Protein AF-A0A1V4DDP6-F1 (afdb_monomer_lite)

Radius of gyration: 12.61 Å; chains: 1; bounding box: 33×24×33 Å

Structure (mmCIF, N/CA/C/O backbone):
data_AF-A0A1V4DDP6-F1
#
_entry.id   AF-A0A1V4DDP6-F1
#
loop_
_atom_site.group_PDB
_atom_site.id
_atom_site.type_symbol
_atom_site.label_atom_id
_atom_site.label_alt_id
_atom_site.label_comp_id
_atom_site.label_asym_id
_atom_site.label_entity_id
_atom_site.label_seq_id
_atom_site.pdbx_PDB_ins_code
_atom_site.Cartn_x
_atom_site.Cartn_y
_atom_site.Cartn_z
_atom_site.occupancy
_atom_site.B_iso_or_equiv
_atom_site.auth_seq_id
_atom_site.auth_comp_id
_atom_site.auth_asym_id
_atom_site.auth_atom_id
_atom_site.pdbx_PDB_model_num
ATOM 1 N N . MET A 1 1 ? -19.163 3.289 13.552 1.00 62.38 1 MET A N 1
ATOM 2 C CA . MET A 1 1 ? -19.321 2.936 12.125 1.00 62.38 1 MET A CA 1
ATOM 3 C C . MET A 1 1 ? -17.956 2.548 11.596 1.00 62.38 1 MET A C 1
ATOM 5 O O . MET A 1 1 ? -17.038 3.357 11.689 1.00 62.38 1 MET A O 1
ATOM 9 N N . TYR A 1 2 ? -17.824 1.312 11.126 1.00 73.00 2 TYR A N 1
ATOM 10 C CA . TYR A 1 2 ? -16.595 0.787 10.546 1.00 73.00 2 TYR A CA 1
ATOM 11 C C . TYR A 1 2 ? -16.360 1.442 9.183 1.00 73.00 2 TYR A C 1
ATOM 13 O O . TYR A 1 2 ? -17.208 1.348 8.299 1.00 73.00 2 TYR A O 1
ATOM 21 N N . ARG A 1 3 ? -15.266 2.192 9.046 1.00 88.12 3 ARG A N 1
ATOM 22 C CA . ARG A 1 3 ? -15.012 3.045 7.867 1.00 88.12 3 ARG A CA 1
ATOM 23 C C . ARG A 1 3 ? -13.603 2.911 7.310 1.00 88.12 3 ARG A C 1
ATOM 25 O O . ARG A 1 3 ? -13.300 3.563 6.311 1.00 88.12 3 ARG A O 1
ATOM 32 N N . TYR A 1 4 ? -12.748 2.152 7.991 1.00 94.38 4 TYR A N 1
ATOM 33 C CA . TYR A 1 4 ? -11.360 1.984 7.606 1.00 94.38 4 TYR A CA 1
ATOM 34 C C . TYR A 1 4 ? -11.166 0.685 6.829 1.00 94.38 4 TYR A C 1
ATOM 36 O O . TYR A 1 4 ? -11.961 -0.248 6.925 1.00 94.38 4 TYR A O 1
ATOM 44 N N . TYR A 1 5 ? -10.109 0.666 6.034 1.00 95.06 5 TYR A N 1
ATOM 45 C CA . TYR A 1 5 ? -9.685 -0.458 5.220 1.00 95.06 5 TYR A CA 1
ATOM 46 C C . TYR A 1 5 ? -8.161 -0.474 5.120 1.00 95.06 5 TYR A C 1
ATOM 48 O O . TYR A 1 5 ? -7.511 0.572 5.233 1.00 95.06 5 TYR A O 1
ATOM 56 N N . VAL A 1 6 ? -7.605 -1.653 4.867 1.00 95.88 6 VAL A N 1
ATOM 57 C CA . VAL A 1 6 ? -6.204 -1.860 4.489 1.00 95.88 6 VAL A CA 1
ATOM 58 C C . VAL A 1 6 ? -6.159 -2.199 3.005 1.00 95.88 6 VAL A C 1
ATOM 60 O O . VAL A 1 6 ? -6.999 -2.943 2.495 1.00 95.88 6 VAL A O 1
ATOM 63 N N . TYR A 1 7 ? -5.202 -1.621 2.294 1.00 95.19 7 TYR A N 1
ATOM 64 C CA . TYR A 1 7 ? -5.060 -1.753 0.853 1.00 95.19 7 TYR A CA 1
ATOM 65 C C . TYR A 1 7 ? -3.592 -1.850 0.442 1.00 95.19 7 TYR A C 1
ATOM 67 O O . TYR A 1 7 ? -2.694 -1.442 1.179 1.00 95.19 7 TYR A O 1
ATOM 75 N N . GLY A 1 8 ? -3.362 -2.341 -0.771 1.00 95.06 8 GLY A N 1
ATOM 76 C CA . GLY A 1 8 ? -2.062 -2.328 -1.427 1.00 95.06 8 GLY A CA 1
ATOM 77 C C . GLY A 1 8 ? -2.097 -1.604 -2.764 1.00 95.06 8 GLY A C 1
ATOM 78 O O . GLY A 1 8 ? -3.129 -1.571 -3.441 1.00 95.06 8 GLY A O 1
ATOM 79 N N . HIS A 1 9 ? -0.955 -1.047 -3.153 1.00 94.88 9 HIS A N 1
ATOM 80 C CA . HIS A 1 9 ? -0.702 -0.587 -4.513 1.00 94.88 9 HIS A CA 1
ATOM 81 C C . HIS A 1 9 ? 0.229 -1.562 -5.228 1.00 94.88 9 HIS A C 1
ATOM 83 O O . HIS A 1 9 ? 1.279 -1.954 -4.711 1.00 94.88 9 HIS A O 1
ATOM 89 N N . TYR A 1 10 ? -0.182 -1.926 -6.435 1.00 95.69 10 TYR A N 1
ATOM 90 C CA . TYR A 1 10 ? 0.485 -2.872 -7.309 1.00 95.69 10 TYR A CA 1
ATOM 91 C C . TYR A 1 10 ? 0.894 -2.170 -8.594 1.00 95.69 10 TYR A C 1
ATOM 93 O O . TYR A 1 10 ? 0.168 -1.314 -9.090 1.00 95.69 10 TYR A O 1
ATOM 101 N N . THR A 1 11 ? 2.041 -2.523 -9.150 1.00 95.81 11 THR A N 1
ATOM 102 C CA . THR A 1 11 ? 2.370 -2.163 -10.531 1.00 95.81 11 THR A CA 1
ATOM 103 C C . THR A 1 11 ? 1.440 -2.894 -11.500 1.00 95.81 11 THR A C 1
ATOM 105 O O . THR A 1 11 ? 0.774 -3.862 -11.125 1.00 95.81 11 THR A O 1
ATOM 108 N N . ASP A 1 12 ? 1.408 -2.470 -12.762 1.00 95.25 12 ASP A N 1
ATOM 109 C CA . ASP A 1 12 ? 0.538 -3.079 -13.782 1.00 95.25 12 ASP A CA 1
ATOM 110 C C . ASP A 1 12 ? 0.883 -4.555 -14.044 1.00 95.25 12 ASP A C 1
ATOM 112 O O . ASP A 1 12 ? 0.020 -5.346 -14.415 1.00 95.25 12 ASP A O 1
ATOM 116 N N . ASP A 1 13 ? 2.135 -4.949 -13.790 1.00 94.44 13 ASP A N 1
ATOM 117 C CA . ASP A 1 13 ? 2.591 -6.345 -13.838 1.00 94.44 13 ASP A CA 1
ATOM 118 C C . ASP A 1 13 ? 2.256 -7.161 -12.572 1.00 94.44 13 ASP A C 1
ATOM 120 O O . ASP A 1 13 ? 2.609 -8.335 -12.478 1.00 94.44 13 ASP A O 1
ATOM 124 N N . GLY A 1 14 ? 1.557 -6.565 -11.602 1.00 94.94 14 GLY A N 1
ATOM 125 C CA . GLY A 1 14 ? 1.088 -7.240 -10.395 1.00 94.94 14 GLY A CA 1
ATOM 126 C C . GLY A 1 14 ? 2.086 -7.269 -9.236 1.00 94.94 14 GLY A C 1
ATOM 127 O O . GLY A 1 14 ? 1.829 -7.964 -8.253 1.00 94.94 14 GLY A O 1
ATOM 128 N N . THR A 1 15 ? 3.190 -6.518 -9.295 1.00 95.38 15 THR A N 1
ATOM 129 C CA . THR A 1 15 ? 4.145 -6.424 -8.176 1.00 95.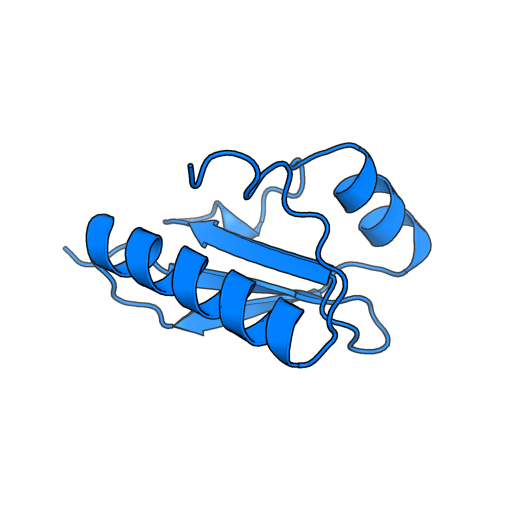38 15 THR A CA 1
ATOM 130 C C . THR A 1 15 ? 3.608 -5.505 -7.076 1.00 95.38 15 THR A C 1
ATOM 132 O O . THR A 1 15 ? 3.395 -4.317 -7.311 1.00 95.38 15 THR A O 1
ATOM 135 N N . LEU A 1 16 ? 3.425 -6.026 -5.858 1.00 96.31 16 LEU A N 1
ATOM 136 C CA . LEU A 1 16 ? 3.096 -5.210 -4.681 1.00 96.31 16 LEU A CA 1
ATOM 137 C C . LEU A 1 16 ? 4.286 -4.315 -4.316 1.00 96.31 16 LEU A C 1
ATOM 139 O O . LEU A 1 16 ? 5.400 -4.811 -4.163 1.00 96.31 16 LEU A O 1
ATOM 143 N N . PHE A 1 17 ? 4.047 -3.014 -4.154 1.00 95.12 17 PHE A N 1
ATOM 144 C CA . PHE A 1 17 ? 5.110 -2.063 -3.805 1.00 95.12 17 PHE A CA 1
ATOM 145 C C . PHE A 1 17 ? 4.732 -1.066 -2.708 1.00 95.12 17 PHE A C 1
ATOM 147 O O . PHE A 1 17 ? 5.572 -0.272 -2.302 1.00 95.12 17 PHE A O 1
ATOM 154 N N . TYR A 1 18 ? 3.496 -1.073 -2.214 1.00 95.00 18 TYR A N 1
ATOM 155 C CA . TYR A 1 18 ? 3.080 -0.224 -1.099 1.00 95.00 18 TYR A CA 1
ATOM 156 C C . TYR A 1 18 ? 1.864 -0.824 -0.408 1.00 95.00 18 TYR A C 1
ATOM 158 O O . TYR A 1 18 ? 0.973 -1.349 -1.077 1.00 95.00 18 TYR A O 1
ATOM 166 N N . ILE A 1 19 ? 1.812 -0.700 0.913 1.00 95.12 19 ILE A N 1
ATOM 167 C CA . ILE A 1 19 ? 0.666 -1.081 1.740 1.00 95.12 19 ILE A CA 1
ATOM 168 C C . ILE A 1 19 ? 0.243 0.144 2.540 1.00 95.12 19 ILE A C 1
ATOM 170 O O . ILE A 1 19 ? 1.086 0.906 3.007 1.00 95.12 19 ILE A O 1
ATOM 174 N N . GLY A 1 20 ? -1.055 0.362 2.691 1.00 92.44 20 GLY A N 1
ATOM 175 C CA . GLY A 1 20 ? -1.554 1.476 3.478 1.00 92.44 20 GLY A CA 1
ATOM 176 C C . GLY A 1 20 ? -2.905 1.199 4.114 1.00 92.44 20 GLY A C 1
ATOM 177 O O . GLY A 1 20 ? -3.662 0.341 3.661 1.00 92.44 20 GLY A O 1
ATOM 178 N N . LYS A 1 21 ? -3.249 1.996 5.123 1.00 92.19 21 LYS A N 1
ATOM 179 C CA . LYS A 1 21 ? -4.616 2.110 5.638 1.00 92.19 21 LYS A CA 1
ATOM 180 C C . LYS A 1 21 ? -5.310 3.378 5.173 1.00 92.19 21 LYS A C 1
ATOM 182 O O . LYS A 1 21 ? -4.701 4.435 4.964 1.00 92.19 21 LYS A O 1
ATOM 187 N N . GLY A 1 22 ? -6.625 3.309 5.034 1.00 90.44 22 GLY A N 1
ATOM 188 C CA . GLY A 1 22 ? -7.430 4.454 4.642 1.00 90.44 22 GLY A CA 1
ATOM 189 C C . GLY A 1 22 ? -8.871 4.364 5.093 1.00 90.44 22 GLY A C 1
ATOM 190 O O . GLY A 1 22 ? -9.295 3.377 5.671 1.00 90.44 22 GLY A O 1
ATOM 191 N N . SER A 1 23 ? -9.600 5.446 4.859 1.00 89.00 23 SER A N 1
ATOM 192 C CA . SER A 1 23 ? -11.049 5.531 5.001 1.00 89.00 23 SER A CA 1
ATOM 193 C C . SER A 1 23 ? -11.590 6.440 3.897 1.00 89.00 23 SER A C 1
ATOM 195 O O . SER A 1 23 ? -10.848 7.254 3.330 1.00 89.00 23 SER A O 1
ATOM 197 N N . GLY A 1 24 ? -12.862 6.269 3.528 1.00 82.88 24 GLY A N 1
ATOM 198 C CA . GLY A 1 24 ? -13.470 7.009 2.416 1.00 82.88 24 GLY A CA 1
ATOM 199 C C . GLY A 1 24 ? -12.665 6.875 1.113 1.00 82.88 24 GLY A C 1
ATOM 200 O O . GLY A 1 24 ? -12.252 5.780 0.746 1.00 82.88 24 GLY A O 1
ATOM 201 N N . GLY A 1 25 ? -12.393 7.993 0.434 1.00 73.62 25 GLY A N 1
ATOM 202 C CA . GLY A 1 25 ? -11.675 8.029 -0.850 1.00 73.62 25 GLY A CA 1
ATOM 203 C C . GLY A 1 25 ? -10.143 8.059 -0.772 1.00 73.62 25 GLY A C 1
ATOM 204 O O . GLY A 1 25 ? -9.510 8.350 -1.785 1.00 73.62 25 GLY A O 1
ATOM 205 N N . ARG A 1 26 ? -9.521 7.805 0.392 1.00 71.12 26 ARG A N 1
ATOM 206 C CA . ARG A 1 26 ? -8.053 7.908 0.556 1.00 71.12 26 ARG A CA 1
ATOM 207 C C . ARG A 1 26 ? -7.267 6.996 -0.398 1.00 71.12 26 ARG A C 1
ATOM 209 O O . ARG A 1 26 ? -6.175 7.377 -0.816 1.00 71.12 26 ARG A O 1
ATOM 216 N N . LEU A 1 27 ? -7.845 5.858 -0.784 1.00 71.69 27 LEU A N 1
ATOM 217 C CA . LEU A 1 27 ? -7.331 4.949 -1.815 1.00 71.69 27 LEU A CA 1
ATOM 218 C C . LEU A 1 27 ? -7.043 5.645 -3.157 1.00 71.69 27 LEU A C 1
ATOM 220 O O . LEU A 1 27 ? -6.110 5.263 -3.848 1.00 71.69 27 LEU A O 1
ATOM 224 N N . ASN A 1 28 ? -7.825 6.670 -3.509 1.00 66.00 28 ASN A N 1
ATOM 225 C CA . ASN A 1 28 ? -7.751 7.351 -4.807 1.00 66.00 28 ASN A CA 1
ATOM 226 C C . ASN A 1 28 ? -6.772 8.533 -4.814 1.00 66.00 28 ASN A C 1
ATOM 228 O O . ASN A 1 28 ? -6.539 9.142 -5.856 1.00 66.00 28 ASN A O 1
ATOM 232 N N . ASN A 1 29 ? -6.234 8.908 -3.652 1.00 69.50 29 ASN A N 1
ATOM 233 C CA . ASN A 1 29 ? -5.202 9.929 -3.570 1.00 69.50 29 ASN A CA 1
ATOM 234 C C . ASN A 1 29 ? -3.848 9.225 -3.648 1.00 69.50 29 ASN A C 1
ATOM 236 O O . ASN A 1 29 ? -3.551 8.436 -2.759 1.00 69.50 29 ASN A O 1
ATOM 240 N N . ASN A 1 30 ? -3.038 9.501 -4.671 1.00 63.12 30 ASN A N 1
ATOM 241 C CA . ASN A 1 30 ? -1.781 8.783 -4.919 1.00 63.12 30 ASN A CA 1
ATOM 242 C C . ASN A 1 30 ? -0.539 9.455 -4.334 1.00 63.12 30 ASN A C 1
ATOM 244 O O . ASN A 1 30 ? 0.528 8.865 -4.398 1.00 63.12 30 ASN A O 1
ATOM 248 N N . ASN A 1 31 ? -0.655 10.637 -3.724 1.00 67.12 31 ASN A N 1
ATOM 249 C CA . ASN A 1 31 ? 0.513 11.293 -3.145 1.00 67.12 31 ASN A CA 1
ATOM 250 C C . ASN A 1 31 ? 0.897 10.592 -1.830 1.00 67.12 31 ASN A C 1
ATOM 252 O O . ASN A 1 31 ? 0.123 10.590 -0.861 1.00 67.12 31 ASN A O 1
ATOM 256 N N . ARG A 1 32 ? 2.047 9.913 -1.823 1.00 76.38 32 ARG A N 1
ATOM 257 C CA . ARG A 1 32 ? 2.571 9.191 -0.653 1.00 76.38 32 ARG A CA 1
ATOM 258 C C . ARG A 1 32 ? 3.972 9.665 -0.334 1.00 76.38 32 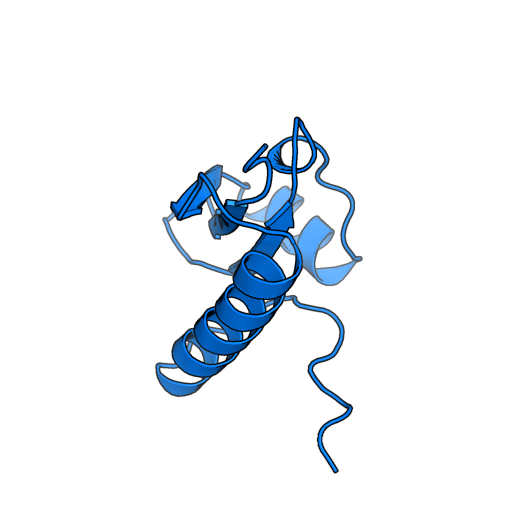ARG A C 1
ATOM 260 O O . ARG A 1 32 ? 4.187 10.292 0.696 1.00 76.38 32 ARG A O 1
ATOM 267 N N . ASN A 1 33 ? 4.909 9.335 -1.214 1.00 84.62 33 ASN A N 1
ATOM 268 C CA . ASN A 1 33 ? 6.301 9.731 -1.121 1.00 84.62 33 ASN A CA 1
ATOM 269 C C . ASN A 1 33 ? 6.992 9.613 -2.481 1.00 84.62 33 ASN A C 1
ATOM 271 O O . ASN A 1 33 ? 6.497 8.953 -3.390 1.00 84.62 33 ASN A O 1
ATOM 275 N N . SER A 1 34 ? 8.188 10.191 -2.589 1.00 87.88 34 SER A N 1
ATOM 276 C CA . SER A 1 34 ? 8.934 10.246 -3.849 1.00 87.88 34 SER A CA 1
ATOM 277 C C . SER A 1 34 ? 9.281 8.872 -4.439 1.00 87.88 34 SER A C 1
ATOM 279 O O . SER A 1 34 ? 9.350 8.740 -5.661 1.00 87.88 34 SER A O 1
ATOM 281 N N . ALA A 1 35 ? 9.490 7.841 -3.612 1.00 90.38 35 ALA A N 1
ATOM 282 C CA . ALA A 1 35 ? 9.761 6.485 -4.090 1.00 90.38 35 ALA A CA 1
ATOM 283 C C . ALA A 1 35 ? 8.493 5.825 -4.649 1.00 90.38 35 ALA A C 1
ATOM 285 O O . ALA A 1 35 ? 8.532 5.256 -5.742 1.00 90.38 35 ALA A O 1
ATOM 286 N N . HIS A 1 36 ? 7.375 5.957 -3.933 1.00 92.81 36 HIS A N 1
ATOM 287 C CA . HIS A 1 36 ? 6.052 5.514 -4.367 1.00 92.81 36 HIS A CA 1
ATOM 288 C C . HIS A 1 36 ? 5.670 6.173 -5.696 1.00 92.81 36 HIS A C 1
ATOM 290 O O . HIS A 1 36 ? 5.435 5.462 -6.674 1.00 92.81 36 HIS A O 1
ATOM 296 N N . ASP A 1 37 ? 5.735 7.505 -5.771 1.00 90.56 37 ASP A N 1
ATOM 297 C CA . ASP A 1 37 ? 5.377 8.275 -6.966 1.00 90.56 37 ASP A CA 1
ATOM 298 C C . ASP A 1 37 ? 6.239 7.866 -8.168 1.00 90.56 37 ASP A C 1
ATOM 300 O O . ASP A 1 37 ? 5.752 7.733 -9.293 1.00 90.56 37 ASP A O 1
ATOM 304 N N . ARG A 1 38 ? 7.537 7.614 -7.949 1.00 91.94 38 ARG A N 1
ATOM 305 C CA . ARG A 1 38 ? 8.446 7.155 -9.006 1.00 91.94 38 ARG A CA 1
ATOM 306 C C . ARG A 1 38 ? 8.048 5.784 -9.552 1.00 91.94 38 ARG A C 1
ATOM 308 O O . ARG A 1 38 ? 8.134 5.581 -10.763 1.00 91.94 38 ARG A O 1
ATOM 315 N N . ILE A 1 39 ? 7.659 4.839 -8.693 1.00 93.00 39 ILE A N 1
ATOM 316 C CA . ILE A 1 39 ? 7.2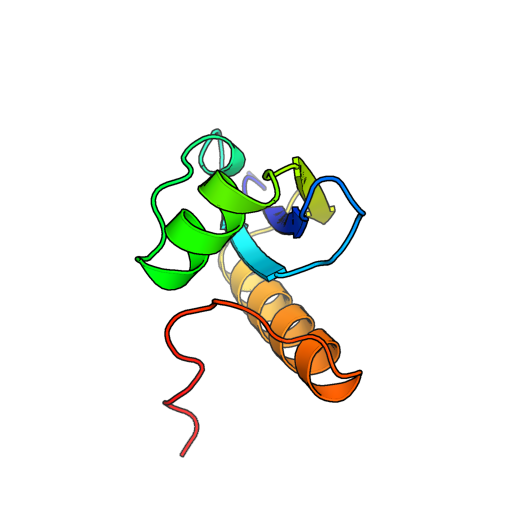14 3.509 -9.136 1.00 93.00 39 ILE A CA 1
ATOM 317 C C . ILE A 1 39 ? 5.870 3.618 -9.850 1.00 93.00 39 ILE A C 1
ATOM 319 O O . ILE A 1 39 ? 5.765 3.138 -10.978 1.00 93.00 39 ILE A O 1
ATOM 323 N N . ALA A 1 40 ? 4.901 4.309 -9.247 1.00 93.06 40 ALA A N 1
ATOM 324 C CA . ALA A 1 40 ? 3.564 4.498 -9.799 1.00 93.06 40 ALA A CA 1
ATOM 325 C C . ALA A 1 40 ? 3.607 5.119 -11.206 1.00 93.06 40 ALA A C 1
ATOM 327 O O . ALA A 1 40 ? 2.974 4.611 -12.127 1.00 93.06 40 ALA A O 1
ATOM 328 N N . ASN A 1 41 ? 4.423 6.159 -11.405 1.00 93.06 41 ASN A N 1
ATOM 329 C CA . ASN A 1 41 ? 4.570 6.814 -12.707 1.00 93.06 41 ASN A CA 1
ATOM 330 C C . ASN A 1 41 ? 5.287 5.945 -13.752 1.00 93.06 41 ASN A C 1
ATOM 332 O O . 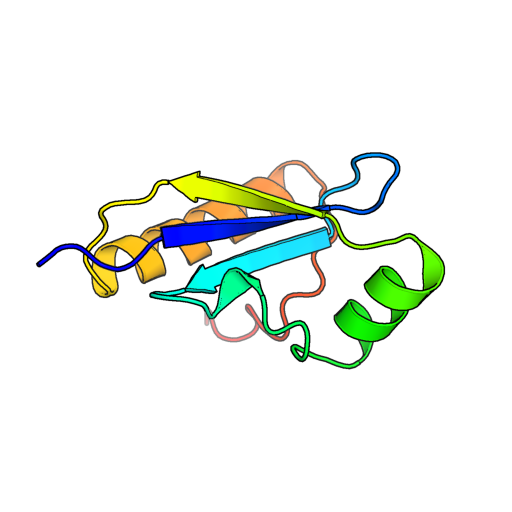ASN A 1 41 ? 5.031 6.085 -14.944 1.00 93.06 41 ASN A O 1
ATOM 336 N N . LYS A 1 42 ? 6.216 5.076 -13.333 1.00 95.00 42 LYS A N 1
ATOM 337 C CA . LYS A 1 42 ? 7.040 4.282 -14.258 1.00 95.00 42 LYS A CA 1
ATOM 338 C C . LYS A 1 42 ? 6.411 2.939 -14.631 1.00 95.00 42 LYS A C 1
ATOM 340 O O . LYS A 1 42 ? 6.651 2.451 -15.731 1.00 95.00 42 LYS A O 1
ATOM 345 N N . ARG A 1 43 ? 5.706 2.302 -13.697 1.00 94.94 43 ARG A N 1
ATOM 346 C CA . ARG A 1 43 ? 5.240 0.907 -13.804 1.00 94.94 43 ARG A CA 1
ATOM 347 C C . ARG A 1 43 ? 3.730 0.754 -13.598 1.00 94.94 43 ARG A C 1
ATOM 349 O O . ARG A 1 43 ? 3.257 -0.377 -13.536 1.00 94.94 43 ARG A O 1
ATOM 356 N N . GLY A 1 44 ? 3.010 1.865 -13.465 1.00 94.19 44 GLY A N 1
ATOM 357 C CA . GLY A 1 44 ? 1.586 1.881 -13.158 1.00 94.19 44 GLY A CA 1
ATOM 358 C C . GLY A 1 44 ? 1.285 1.672 -11.675 1.00 94.19 44 GLY A C 1
ATOM 359 O O . GLY A 1 44 ? 2.171 1.387 -10.863 1.00 94.19 44 GLY A O 1
ATOM 360 N N . CYS A 1 45 ? 0.021 1.884 -11.311 1.00 94.25 45 CYS A N 1
ATOM 361 C CA . CYS A 1 45 ? -0.451 1.825 -9.932 1.00 94.25 45 CYS A CA 1
ATOM 362 C C . CYS A 1 45 ? -1.919 1.394 -9.889 1.00 94.25 45 CYS A C 1
ATOM 364 O O . CYS A 1 45 ? -2.829 2.202 -10.074 1.00 94.25 45 CYS A O 1
ATOM 366 N N . VAL A 1 46 ? -2.136 0.115 -9.606 1.00 94.06 46 VAL A N 1
ATOM 367 C CA . VAL A 1 46 ? -3.442 -0.499 -9.383 1.00 94.06 46 VAL A CA 1
ATOM 368 C C . VAL A 1 46 ? -3.645 -0.702 -7.888 1.00 94.06 46 VAL A C 1
ATOM 370 O O . VAL A 1 46 ? -2.862 -1.386 -7.227 1.00 94.06 46 VAL A O 1
ATOM 373 N N . SER A 1 47 ? -4.719 -0.136 -7.349 1.00 93.12 47 SER A N 1
ATOM 374 C CA . SER A 1 47 ? -5.052 -0.255 -5.931 1.00 93.12 47 SER A CA 1
ATOM 375 C C . SER A 1 47 ? -5.980 -1.443 -5.672 1.00 93.12 47 SER A C 1
ATOM 377 O O . SER A 1 47 ? -6.941 -1.658 -6.410 1.00 93.12 47 SER A O 1
ATOM 379 N N . LYS A 1 48 ? -5.723 -2.208 -4.605 1.00 94.69 48 LYS A N 1
ATOM 380 C CA . LYS A 1 48 ? -6.582 -3.317 -4.158 1.00 94.69 48 LYS A CA 1
ATOM 381 C C . LYS A 1 48 ? -6.821 -3.239 -2.658 1.00 94.69 48 LYS A C 1
ATOM 383 O O . LYS A 1 48 ? -5.871 -3.087 -1.898 1.00 94.69 48 LYS A O 1
ATOM 388 N N . ILE A 1 49 ? -8.077 -3.371 -2.243 1.00 95.25 49 ILE A N 1
ATOM 389 C CA . ILE A 1 49 ? -8.446 -3.496 -0.829 1.00 95.25 49 ILE A CA 1
ATOM 390 C C . ILE A 1 49 ? -8.191 -4.942 -0.393 1.00 95.25 49 ILE A C 1
ATOM 392 O O . ILE A 1 49 ? -8.598 -5.873 -1.085 1.00 95.25 49 ILE A O 1
ATOM 396 N N . PHE A 1 50 ? -7.510 -5.118 0.738 1.00 95.62 50 PHE A N 1
ATOM 397 C CA . PHE A 1 50 ? -7.284 -6.423 1.362 1.00 95.62 50 PHE A CA 1
ATOM 398 C C . PHE A 1 50 ? -8.386 -6.752 2.357 1.00 95.62 50 PHE A C 1
ATOM 400 O O . PHE A 1 50 ? -8.918 -7.857 2.348 1.00 95.62 50 PHE A O 1
ATOM 407 N N . ILE A 1 51 ? -8.711 -5.781 3.212 1.00 95.94 51 ILE A N 1
ATOM 408 C CA . ILE A 1 51 ? -9.709 -5.896 4.274 1.00 95.94 51 ILE A CA 1
ATOM 409 C C . ILE A 1 51 ? -10.403 -4.541 4.409 1.00 95.94 51 ILE A C 1
ATOM 411 O O . ILE A 1 51 ? -9.735 -3.505 4.428 1.00 95.94 51 ILE A O 1
ATOM 415 N N . ASP A 1 52 ? -11.727 -4.539 4.515 1.00 94.88 52 ASP A N 1
ATOM 416 C CA . ASP A 1 52 ? -12.557 -3.369 4.787 1.00 94.88 52 ASP A CA 1
ATOM 417 C C . ASP A 1 52 ? -13.406 -3.563 6.051 1.00 94.88 52 ASP A C 1
ATOM 419 O O . ASP A 1 52 ? -13.275 -4.554 6.767 1.00 94.88 52 ASP A O 1
ATOM 423 N N . GLY A 1 53 ? -14.234 -2.567 6.378 1.00 93.94 53 GLY A N 1
ATOM 424 C CA . GLY A 1 53 ? -15.107 -2.659 7.545 1.00 93.94 53 GLY A CA 1
ATOM 425 C C . GLY A 1 53 ? -14.345 -2.672 8.872 1.00 93.94 53 GLY A C 1
ATOM 426 O O . GLY A 1 53 ? -14.805 -3.288 9.827 1.00 93.94 53 GLY A O 1
ATOM 427 N N . LEU A 1 54 ? -13.233 -1.936 8.961 1.00 94.75 54 LEU A N 1
ATOM 428 C CA . LEU A 1 54 ? -12.382 -1.874 10.150 1.00 94.75 54 LEU A CA 1
ATOM 429 C C . LEU A 1 54 ? -12.620 -0.614 10.996 1.00 94.75 54 LEU A C 1
ATOM 431 O O . LEU A 1 54 ? -13.022 0.456 10.500 1.00 94.75 54 LEU A O 1
ATOM 435 N N . LEU A 1 55 ? -12.327 -0.735 12.291 1.00 95.06 55 LEU A N 1
ATOM 436 C CA . LEU A 1 55 ? -12.001 0.387 13.165 1.00 95.06 55 LEU A CA 1
ATOM 437 C C . LEU A 1 55 ? -10.627 0.954 12.791 1.00 95.06 55 LEU A C 1
ATOM 439 O O . LEU A 1 55 ? -9.831 0.327 12.095 1.00 95.06 55 LEU A O 1
ATOM 443 N N . GLU A 1 56 ? -10.342 2.171 13.247 1.00 93.31 56 GLU A N 1
ATOM 444 C CA . GLU A 1 56 ? -9.066 2.813 12.928 1.00 93.31 56 GLU A CA 1
ATOM 445 C C . GLU A 1 56 ? -7.864 2.046 13.483 1.00 93.31 56 GLU A C 1
ATOM 447 O O . GLU A 1 56 ? -6.885 1.848 12.760 1.00 93.31 56 GLU A O 1
ATOM 452 N N . ASP A 1 57 ? -7.960 1.615 14.740 1.00 94.00 57 ASP A N 1
ATOM 453 C CA . ASP A 1 57 ? -6.884 0.909 15.436 1.00 94.00 57 ASP A CA 1
ATOM 454 C C . ASP A 1 57 ? -6.678 -0.496 14.859 1.00 94.00 57 ASP A C 1
ATOM 456 O O . ASP A 1 57 ? -5.542 -0.934 14.700 1.00 94.00 57 ASP A O 1
ATOM 460 N N . GLU A 1 58 ? -7.761 -1.165 14.448 1.00 95.25 58 GLU A N 1
ATOM 461 C CA . GLU A 1 58 ? -7.696 -2.446 13.732 1.00 95.25 58 GLU A CA 1
ATOM 462 C C . GLU A 1 58 ? -6.991 -2.285 12.383 1.00 95.25 58 GLU A C 1
ATOM 464 O O . GLU A 1 58 ? -6.089 -3.051 12.055 1.00 95.25 58 GLU A O 1
ATOM 469 N N . ALA A 1 59 ? -7.348 -1.253 11.611 1.00 95.12 59 ALA A N 1
ATOM 470 C CA . ALA A 1 59 ? -6.691 -0.968 10.340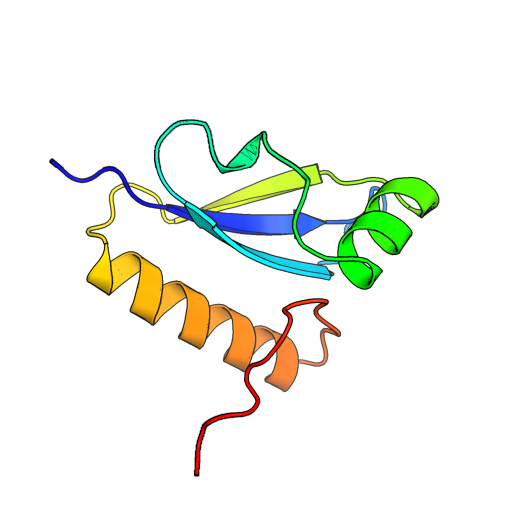 1.00 95.12 59 ALA A CA 1
ATOM 471 C C . ALA A 1 59 ? -5.216 -0.583 10.515 1.00 95.12 59 ALA A C 1
ATOM 473 O O . ALA A 1 59 ? -4.407 -0.890 9.646 1.00 95.12 59 ALA A O 1
ATOM 474 N N . LEU A 1 60 ? -4.854 0.077 11.621 1.00 93.50 60 LEU A N 1
ATOM 475 C CA . LEU A 1 60 ? -3.462 0.385 11.957 1.00 93.50 60 LEU A CA 1
ATOM 476 C C . LEU A 1 60 ? -2.667 -0.868 12.332 1.00 93.50 60 LEU A C 1
ATOM 478 O O . LEU A 1 60 ? -1.535 -1.013 11.879 1.00 93.50 60 LEU A O 1
ATOM 482 N N . ALA A 1 61 ? -3.238 -1.754 13.147 1.00 95.38 61 ALA A N 1
ATOM 483 C CA . ALA A 1 61 ? -2.598 -3.017 13.501 1.00 95.38 61 ALA A CA 1
ATOM 484 C C . ALA A 1 61 ? -2.381 -3.884 12.252 1.00 95.38 61 ALA A C 1
ATOM 486 O O . ALA A 1 61 ? -1.257 -4.289 11.970 1.00 95.38 61 ALA A O 1
ATOM 487 N N . LEU A 1 62 ? -3.423 -4.051 11.433 1.00 96.12 62 LEU A N 1
ATOM 488 C CA . LEU A 1 62 ? -3.349 -4.837 10.203 1.00 96.12 62 LEU A CA 1
ATOM 489 C C . LEU A 1 62 ? -2.402 -4.227 9.164 1.00 96.12 62 LEU A C 1
ATOM 491 O O . LEU A 1 62 ? -1.677 -4.964 8.511 1.00 96.12 62 LEU A O 1
ATOM 495 N N . GLU A 1 63 ? -2.354 -2.901 9.005 1.00 95.62 63 GLU A N 1
ATOM 496 C CA . GLU A 1 63 ? -1.367 -2.258 8.123 1.00 95.62 63 GLU A CA 1
ATOM 497 C C . GLU A 1 63 ? 0.063 -2.662 8.504 1.00 95.62 63 GLU A C 1
ATOM 499 O O . GLU A 1 63 ? 0.841 -3.034 7.627 1.00 95.62 63 GLU A O 1
ATOM 504 N N . LYS A 1 64 ? 0.394 -2.655 9.801 1.00 94.38 64 LYS A N 1
ATOM 505 C CA . LYS A 1 64 ? 1.717 -3.062 10.294 1.00 94.38 64 LYS A CA 1
ATOM 506 C C . LYS A 1 64 ? 1.992 -4.542 10.044 1.00 94.38 64 LYS A C 1
ATOM 508 O O . LYS A 1 64 ? 3.054 -4.861 9.515 1.00 94.38 64 LYS A O 1
ATOM 513 N N . ASP A 1 65 ? 1.040 -5.414 10.365 1.00 96.06 65 ASP A N 1
ATOM 514 C CA . ASP A 1 65 ? 1.183 -6.862 10.172 1.00 96.06 65 ASP A CA 1
ATOM 515 C C . ASP A 1 65 ? 1.392 -7.214 8.693 1.00 96.06 65 ASP A C 1
ATOM 517 O O . ASP A 1 65 ? 2.242 -8.036 8.351 1.00 96.06 65 ASP A O 1
ATOM 521 N N . PHE A 1 66 ? 0.657 -6.552 7.797 1.00 96.06 66 PHE A N 1
ATOM 522 C CA . PHE A 1 66 ? 0.769 -6.762 6.356 1.00 96.06 66 PHE A CA 1
ATOM 523 C C . PHE A 1 66 ? 2.104 -6.265 5.799 1.00 96.06 66 PHE A C 1
ATOM 525 O O . PHE A 1 66 ? 2.683 -6.942 4.952 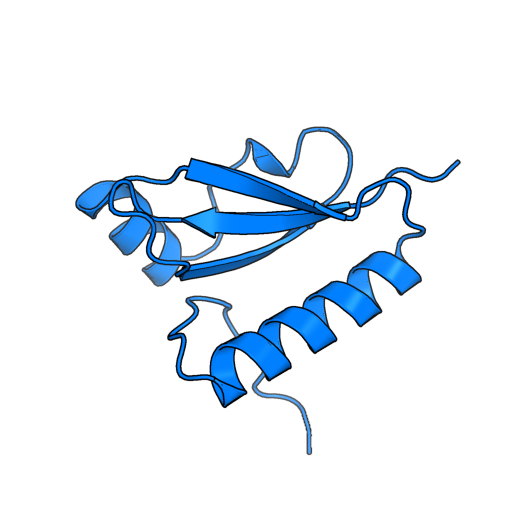1.00 96.06 66 PHE A O 1
ATOM 532 N N . ILE A 1 67 ? 2.601 -5.109 6.258 1.00 94.88 67 ILE A N 1
ATOM 533 C CA . ILE A 1 67 ? 3.930 -4.616 5.865 1.00 94.88 67 ILE A CA 1
ATOM 534 C C . ILE A 1 67 ? 5.001 -5.598 6.336 1.00 94.88 67 ILE A C 1
ATOM 536 O O . ILE A 1 67 ? 5.804 -6.041 5.519 1.00 94.88 67 ILE A O 1
ATOM 540 N N . TRP A 1 68 ? 4.963 -5.994 7.612 1.00 94.00 68 TRP A N 1
ATOM 541 C CA . TRP A 1 68 ? 5.938 -6.922 8.180 1.00 94.00 68 TRP A CA 1
ATOM 542 C C . TRP A 1 68 ? 5.955 -8.258 7.433 1.00 94.00 68 TRP A C 1
ATOM 544 O O . TRP A 1 68 ? 7.014 -8.710 7.006 1.00 94.00 68 TRP A O 1
ATOM 554 N N . HIS A 1 69 ? 4.788 -8.865 7.201 1.00 95.06 69 HIS A N 1
ATOM 555 C CA . HIS A 1 69 ? 4.713 -10.145 6.503 1.00 95.06 69 HIS A CA 1
ATOM 556 C C . HIS A 1 69 ? 5.156 -10.042 5.040 1.00 95.06 69 HIS A C 1
ATOM 558 O O . HIS A 1 69 ? 5.830 -10.937 4.540 1.00 95.06 69 HIS A O 1
ATOM 564 N N . ALA A 1 70 ? 4.800 -8.957 4.345 1.00 94.19 70 ALA A N 1
ATOM 565 C CA . ALA A 1 70 ? 5.229 -8.741 2.968 1.00 94.19 70 ALA A CA 1
ATOM 566 C C . ALA A 1 70 ? 6.758 -8.607 2.869 1.00 94.19 70 ALA A C 1
ATOM 568 O O . ALA A 1 70 ? 7.361 -9.204 1.978 1.00 94.19 70 ALA A O 1
ATOM 569 N N . GLU A 1 71 ? 7.388 -7.868 3.781 1.00 92.62 71 GLU A N 1
ATOM 570 C CA . GLU A 1 71 ? 8.848 -7.747 3.842 1.00 92.62 71 GLU A CA 1
ATOM 571 C C . GLU A 1 71 ? 9.518 -9.083 4.208 1.00 92.62 71 GLU A C 1
ATOM 573 O O . GLU A 1 71 ? 10.496 -9.461 3.562 1.00 92.62 71 GLU A O 1
ATOM 578 N N . ASP A 1 72 ? 8.955 -9.840 5.158 1.00 94.62 72 ASP A N 1
ATOM 579 C CA . ASP A 1 72 ? 9.443 -11.168 5.573 1.00 94.62 72 ASP A CA 1
ATOM 580 C C . ASP A 1 72 ? 9.454 -12.180 4.412 1.00 94.62 72 ASP A C 1
ATOM 582 O O . ASP A 1 72 ? 10.409 -12.937 4.240 1.00 94.62 72 ASP A O 1
ATOM 586 N N . ILE A 1 73 ? 8.441 -12.136 3.537 1.00 94.50 73 ILE A N 1
ATOM 587 C CA . ILE A 1 73 ? 8.372 -12.986 2.335 1.00 94.50 73 ILE A CA 1
ATOM 588 C C . ILE A 1 73 ? 9.062 -12.370 1.101 1.00 94.50 73 ILE A C 1
ATOM 590 O O . ILE A 1 73 ? 8.986 -12.935 0.007 1.00 94.50 73 ILE A O 1
ATOM 594 N N . GLY A 1 74 ? 9.757 -11.238 1.259 1.00 93.06 74 GLY A N 1
ATOM 595 C CA . GLY A 1 74 ? 10.680 -10.683 0.265 1.00 93.06 74 GLY A CA 1
ATOM 596 C C . GLY A 1 74 ? 10.131 -9.580 -0.647 1.00 93.06 74 GLY A C 1
ATOM 597 O O . GLY A 1 74 ? 10.779 -9.247 -1.644 1.00 93.06 74 GLY A O 1
ATOM 598 N N . PHE A 1 75 ? 8.971 -8.988 -0.351 1.00 93.00 75 PHE A N 1
ATOM 599 C CA . PHE A 1 75 ? 8.513 -7.790 -1.060 1.00 93.00 75 PHE A CA 1
ATOM 600 C C . PHE A 1 75 ? 9.314 -6.555 -0.636 1.00 93.00 75 PHE A C 1
ATOM 602 O O . PHE A 1 75 ? 9.623 -6.355 0.533 1.00 93.00 75 PHE A O 1
ATOM 609 N N . ILE A 1 76 ? 9.600 -5.680 -1.603 1.00 92.31 76 ILE A N 1
ATOM 610 C CA . ILE A 1 76 ? 10.248 -4.388 -1.358 1.00 92.31 76 ILE A CA 1
ATOM 611 C C . ILE A 1 76 ? 9.173 -3.306 -1.424 1.00 92.31 76 ILE A C 1
ATOM 613 O O . ILE A 1 76 ? 8.725 -2.929 -2.510 1.00 92.31 76 ILE A O 1
ATOM 617 N N . LEU A 1 77 ? 8.754 -2.816 -0.260 1.00 93.50 77 LEU A N 1
ATOM 618 C CA . LEU A 1 77 ? 7.715 -1.798 -0.142 1.00 93.50 77 LEU A CA 1
ATOM 619 C C . LEU A 1 77 ? 8.315 -0.387 -0.085 1.00 93.50 77 LEU A C 1
ATOM 621 O O . LEU A 1 77 ? 9.409 -0.165 0.425 1.00 93.50 77 LEU A O 1
ATOM 625 N N . THR A 1 78 ? 7.585 0.603 -0.597 1.00 93.25 78 THR A N 1
ATOM 626 C CA . THR A 1 78 ? 7.972 2.022 -0.562 1.00 93.25 78 THR A CA 1
ATOM 627 C C . THR A 1 78 ? 7.433 2.752 0.664 1.00 93.25 78 THR A C 1
ATOM 629 O O . THR A 1 78 ? 7.368 3.981 0.663 1.00 93.25 78 THR A O 1
ATOM 632 N N . ASN A 1 79 ? 6.956 2.040 1.683 1.00 89.75 79 ASN A N 1
ATOM 633 C CA . ASN A 1 79 ? 6.486 2.645 2.923 1.00 89.75 79 ASN A CA 1
ATOM 634 C C . ASN A 1 79 ? 7.631 3.465 3.550 1.00 89.75 79 ASN A C 1
ATOM 636 O O . ASN A 1 79 ? 8.689 2.928 3.861 1.00 89.75 79 ASN A O 1
ATOM 640 N N . GLN A 1 80 ? 7.456 4.787 3.691 1.00 67.94 80 GLN A N 1
ATOM 641 C CA . GLN A 1 80 ? 8.439 5.622 4.388 1.00 67.94 80 GLN A CA 1
ATOM 642 C C . GLN A 1 80 ? 8.327 5.334 5.888 1.00 67.94 80 GLN A C 1
ATOM 644 O O . GLN A 1 80 ? 7.360 5.745 6.519 1.00 67.94 80 GLN A O 1
ATOM 649 N N . ASN A 1 81 ? 9.329 4.627 6.410 1.00 52.94 81 ASN A N 1
ATOM 650 C CA . ASN A 1 81 ? 9.557 4.256 7.807 1.00 52.94 81 ASN A CA 1
ATOM 651 C C . ASN A 1 81 ? 8.630 3.168 8.389 1.00 52.94 81 ASN A C 1
ATOM 653 O O . ASN A 1 81 ? 7.550 3.450 8.897 1.00 52.94 81 ASN A O 1
ATOM 657 N N . LEU A 1 82 ? 9.159 1.945 8.490 1.00 50.66 82 LEU A N 1
ATOM 658 C CA . LEU A 1 82 ? 9.075 1.161 9.735 1.00 50.66 82 LEU A CA 1
ATOM 659 C C . LEU A 1 82 ? 10.365 1.321 10.575 1.00 50.66 82 LEU A C 1
ATOM 661 O O . LEU A 1 82 ? 10.703 0.472 11.391 1.00 50.66 82 LEU A O 1
ATOM 665 N N . GLY A 1 83 ? 11.120 2.404 10.370 1.00 41.44 83 GLY A N 1
ATOM 666 C CA . GLY A 1 83 ? 12.279 2.746 11.193 1.00 41.44 83 GLY A CA 1
ATOM 667 C C . GLY A 1 83 ? 11.858 3.501 12.449 1.00 41.44 83 GLY A C 1
ATOM 668 O O . GLY A 1 83 ? 12.053 4.705 12.484 1.00 41.44 83 GLY A O 1
ATOM 669 N N . ASP A 1 84 ? 11.221 2.809 13.397 1.00 41.91 84 ASP A N 1
ATOM 670 C CA . ASP A 1 84 ? 11.087 3.193 14.818 1.00 41.91 84 ASP A CA 1
ATOM 671 C C . ASP A 1 84 ? 10.499 2.008 15.617 1.00 41.91 84 ASP A C 1
ATOM 673 O O . ASP A 1 84 ? 9.419 2.075 16.205 1.00 41.91 84 ASP A O 1
ATOM 677 N N . TYR A 1 85 ? 11.206 0.876 15.610 1.00 51.28 85 TYR A N 1
ATOM 678 C CA . TYR A 1 85 ? 10.948 -0.225 16.544 1.00 51.28 85 TYR A CA 1
ATOM 679 C C . TYR A 1 85 ? 12.255 -0.604 17.244 1.00 51.28 85 TYR A C 1
ATOM 681 O O . TYR A 1 85 ? 12.859 -1.640 16.968 1.00 51.28 85 TYR A O 1
ATOM 689 N N . SER A 1 86 ? 12.709 0.291 18.118 1.00 37.22 86 SER A N 1
ATOM 690 C CA . SER A 1 86 ? 13.699 0.028 19.168 1.00 37.22 86 SER A CA 1
ATOM 691 C C . SER A 1 86 ? 13.072 0.306 20.521 1.00 37.22 86 SER A C 1
ATOM 693 O O . SER A 1 86 ? 12.441 1.384 20.622 1.00 37.22 86 SER A O 1
#

Secondary structure (DSSP, 8-state):
---EEEEEEE-TT--EEEEEEEEGGGGG---S-HHHHHHHHHH--EEEEEEEEE-HHHHHHHHHHHHHHHHHTT-----S------

Foldseek 3Di:
DFFKFKKFKAFPVGATAAIDMDGDCPQVDQPDDPVSVVCCVPRNIDMDTPDGRHDPVRSVVVSVVVVVVCVVVPGHYPHDDPPPDD

pLDDT: mean 87.19, std 14.26, range [37.22, 96.31]

Organism: NCBI:txid1768210

Sequence (86 aa):
MYRYYVYGHYTDDGTLFYIGKGSGGRLNNNNRNSAHDRIANKRGCVSKIFIDGLLEDEALALEKDFIWHAEDIGFILTNQNLGDYS